Protein AF-A0A7X6AU54-F1 (afdb_monomer_lite)

Sequence (80 aa):
MSTPVATGPRVATVTTVDSERRTTPRSVELPDYDRERFDDVAFMTSMILVLLGNYRGSGHFGGPLAYTPYNVALHLGGPE

Radius of gyration: 18.3 Å; chains: 1; bounding box: 31×40×51 Å

Secondary structure (DSSP, 8-state):
-PPPP--SPPEEEEEEE-TT--EEEEEEEPP---HHHHHHHHHHHHHHHHHHHHHHT----HHHHHHHHHHHHHHHSTT-

pLDDT: mean 88.06, std 13.11, range [39.91, 98.38]

Foldseek 3Di:
DDDDDPPDFDWDWDWDQDPVRDTDIDIDGDDPQVVVVLVVQLVVVLVVQVVVCVVVVHDDSPVCNVCSSVVSCVVPVPPD

Structure (mmCIF, N/CA/C/O backbone):
data_AF-A0A7X6AU54-F1
#
_entry.id   AF-A0A7X6AU54-F1
#
loop_
_atom_site.group_PDB
_atom_site.id
_atom_site.type_symbol
_atom_site.label_atom_id
_atom_site.label_alt_id
_atom_site.label_comp_id
_atom_site.label_asym_id
_atom_site.label_entity_id
_atom_site.label_seq_id
_atom_site.pdbx_PDB_ins_code
_atom_site.Cartn_x
_atom_site.Cartn_y
_atom_site.Cartn_z
_atom_site.occupancy
_atom_site.B_iso_or_equiv
_atom_site.auth_seq_id
_atom_site.auth_comp_id
_atom_site.auth_asym_id
_atom_site.auth_atom_id
_atom_site.pdbx_PDB_model_num
ATOM 1 N N . MET A 1 1 ? 11.616 -20.139 3.987 1.00 39.91 1 MET A N 1
ATOM 2 C CA . MET A 1 1 ? 11.129 -20.300 5.372 1.00 39.91 1 MET A CA 1
ATOM 3 C C . MET A 1 1 ? 10.073 -19.236 5.592 1.00 39.91 1 MET A C 1
ATOM 5 O O . MET A 1 1 ? 10.443 -18.077 5.706 1.00 39.91 1 MET A O 1
ATOM 9 N N . SER A 1 2 ? 8.790 -19.593 5.539 1.00 43.91 2 SER A N 1
ATOM 10 C CA . SER A 1 2 ? 7.708 -18.656 5.862 1.00 43.91 2 SER A CA 1
ATOM 11 C C . SER A 1 2 ? 7.677 -18.468 7.374 1.00 43.91 2 SER A C 1
ATOM 13 O O . SER A 1 2 ? 7.642 -19.449 8.116 1.00 43.91 2 SER A O 1
ATOM 15 N N . THR A 1 3 ? 7.768 -17.226 7.835 1.00 49.47 3 THR A N 1
ATOM 16 C CA . THR A 1 3 ? 7.557 -16.882 9.242 1.00 49.47 3 THR A CA 1
ATOM 17 C C . THR A 1 3 ? 6.137 -17.275 9.654 1.00 49.47 3 THR A C 1
ATOM 19 O O . THR A 1 3 ? 5.213 -17.069 8.869 1.00 49.47 3 THR A O 1
ATOM 22 N N . PRO A 1 4 ? 5.933 -17.851 10.849 1.00 52.00 4 PRO A N 1
ATOM 23 C CA . PRO A 1 4 ? 4.593 -18.159 11.324 1.00 52.00 4 PRO A CA 1
ATOM 24 C C . PRO A 1 4 ? 3.803 -16.856 11.507 1.00 52.00 4 PRO A C 1
ATOM 26 O O . PRO A 1 4 ? 4.239 -15.960 12.232 1.00 52.00 4 PRO A O 1
ATOM 29 N N . VAL A 1 5 ? 2.649 -16.760 10.844 1.00 62.31 5 VAL A N 1
ATOM 30 C CA . VAL A 1 5 ? 1.665 -15.689 11.048 1.00 62.31 5 VAL A CA 1
ATOM 31 C C . VAL A 1 5 ? 1.220 -15.713 12.504 1.00 62.31 5 VAL A C 1
ATOM 33 O O . VAL A 1 5 ? 0.760 -16.741 13.002 1.00 62.31 5 VAL A O 1
ATOM 36 N N . ALA A 1 6 ? 1.354 -14.584 13.197 1.00 56.62 6 ALA A N 1
ATOM 37 C CA . ALA A 1 6 ? 0.834 -14.428 14.548 1.00 56.62 6 ALA A CA 1
ATOM 38 C C . ALA A 1 6 ? -0.702 -14.540 14.516 1.00 56.62 6 ALA A C 1
ATOM 40 O O . ALA A 1 6 ? -1.389 -13.597 14.142 1.00 56.62 6 ALA A O 1
ATOM 41 N N . THR A 1 7 ? -1.229 -15.702 14.907 1.00 57.44 7 THR A N 1
ATOM 42 C CA . THR A 1 7 ? -2.654 -16.092 14.839 1.00 57.44 7 THR A CA 1
ATOM 43 C C . THR A 1 7 ? -3.509 -15.517 15.984 1.00 57.44 7 THR A C 1
ATOM 45 O O . THR A 1 7 ? -4.520 -16.098 16.369 1.00 57.44 7 THR A O 1
ATOM 48 N N . GLY A 1 8 ? -3.081 -14.410 16.597 1.00 65.19 8 GLY A N 1
ATOM 49 C CA . GLY A 1 8 ? -3.824 -13.732 17.663 1.00 65.19 8 GLY A CA 1
ATOM 50 C C . GLY A 1 8 ? -4.591 -12.519 17.126 1.00 65.19 8 GLY A C 1
ATOM 51 O O . GLY A 1 8 ? -4.108 -11.890 16.181 1.00 65.19 8 GLY A O 1
ATOM 52 N N . PRO A 1 9 ? -5.741 -12.145 17.723 1.00 68.50 9 PRO A N 1
ATOM 53 C CA . PRO A 1 9 ? -6.445 -10.923 17.346 1.00 68.50 9 PRO A CA 1
ATOM 54 C C . PRO A 1 9 ? -5.494 -9.730 17.481 1.00 68.50 9 PRO A C 1
ATOM 56 O O . PRO A 1 9 ? -4.878 -9.511 18.529 1.00 68.50 9 PRO A O 1
ATOM 59 N N . ARG A 1 10 ? -5.323 -8.974 16.393 1.00 82.81 10 ARG A N 1
ATOM 60 C CA . ARG A 1 10 ? -4.482 -7.775 16.410 1.00 82.81 10 ARG A CA 1
ATOM 61 C C . ARG A 1 10 ? -5.221 -6.682 17.164 1.00 82.81 10 ARG A C 1
ATOM 63 O O . ARG A 1 10 ? -6.327 -6.314 16.793 1.00 82.81 10 ARG A O 1
ATOM 70 N N . VAL A 1 11 ? -4.591 -6.141 18.199 1.00 88.81 11 VAL A N 1
ATOM 71 C CA . VAL A 1 11 ? -5.170 -5.081 19.027 1.00 88.81 11 VAL A CA 1
ATOM 72 C C . VAL A 1 11 ? -4.446 -3.771 18.748 1.00 88.81 11 VAL A C 1
ATOM 74 O O . VAL A 1 11 ? -3.223 -3.690 18.872 1.00 88.81 11 VAL A O 1
ATOM 77 N N . ALA A 1 12 ? -5.199 -2.739 18.380 1.00 89.75 12 ALA A N 1
ATOM 78 C CA . ALA A 1 12 ? -4.716 -1.370 18.290 1.00 89.75 12 ALA A CA 1
ATOM 79 C C . ALA A 1 12 ? -5.084 -0.602 19.563 1.00 89.75 12 ALA A C 1
ATOM 81 O O . ALA A 1 12 ? -6.230 -0.629 20.010 1.00 89.75 12 ALA A O 1
ATOM 82 N N . THR A 1 13 ? -4.126 0.126 20.133 1.00 93.31 13 THR A N 1
ATOM 83 C CA . THR A 1 13 ? -4.401 1.039 21.247 1.00 93.31 13 THR A CA 1
ATOM 84 C C . THR A 1 13 ? -4.776 2.405 20.692 1.00 93.31 13 THR A C 1
ATOM 86 O O . THR A 1 13 ? -3.937 3.108 20.128 1.00 93.31 13 THR A O 1
ATOM 89 N N . VAL A 1 14 ? -6.036 2.794 20.867 1.00 92.81 14 VAL A N 1
ATOM 90 C CA . VAL A 1 14 ? -6.542 4.123 20.523 1.00 92.81 14 VAL A CA 1
ATOM 91 C C . VAL A 1 14 ? -6.495 4.996 21.766 1.00 92.81 14 VAL A C 1
ATOM 93 O O . VAL A 1 14 ? -7.149 4.716 22.769 1.00 92.81 14 VAL A O 1
ATOM 96 N N . THR A 1 15 ? -5.729 6.077 21.693 1.00 94.25 15 THR A N 1
ATOM 97 C CA . THR A 1 15 ? -5.578 7.025 22.793 1.00 94.25 15 THR A CA 1
ATOM 98 C C . THR A 1 15 ? -6.385 8.281 22.501 1.00 94.25 15 THR A C 1
ATOM 100 O O . THR A 1 15 ? -6.036 9.050 21.607 1.00 94.25 15 THR A O 1
ATOM 103 N N . THR A 1 16 ? -7.465 8.502 23.251 1.00 93.12 16 THR A N 1
ATOM 104 C CA . THR A 1 16 ? -8.254 9.737 23.154 1.00 93.12 16 THR A CA 1
ATOM 105 C C . THR A 1 16 ? -7.704 10.779 24.120 1.00 93.12 16 THR A C 1
ATOM 107 O O . THR A 1 16 ? -7.517 10.478 25.301 1.00 93.12 16 THR A O 1
ATOM 110 N N . VAL A 1 17 ? -7.464 11.991 23.616 1.00 94.19 17 VAL A N 1
ATOM 111 C CA . VAL A 1 17 ? -7.041 13.157 24.403 1.00 94.19 17 VAL A CA 1
ATOM 112 C C . VAL A 1 17 ? -8.156 14.196 24.362 1.00 94.19 17 VAL A C 1
ATOM 114 O O . VAL A 1 17 ? -8.568 14.601 23.275 1.00 94.19 17 VAL A O 1
ATOM 117 N N . ASP A 1 18 ? -8.665 14.594 25.526 1.00 93.00 18 ASP A N 1
ATOM 118 C CA . ASP A 1 18 ? -9.704 15.625 25.647 1.00 93.00 18 ASP A CA 1
ATOM 119 C C . ASP A 1 18 ? -9.125 17.034 25.893 1.00 93.00 18 ASP A C 1
ATOM 121 O O . ASP A 1 18 ? -7.910 17.232 25.983 1.00 93.00 18 ASP A O 1
ATOM 125 N N . SER A 1 19 ? -10.005 18.035 25.986 1.00 90.94 19 SER A N 1
ATOM 126 C CA . SER A 1 19 ? -9.636 19.442 26.199 1.00 90.94 19 SER A CA 1
ATOM 127 C C . SER A 1 19 ? -8.920 19.703 27.529 1.00 90.94 19 SER A C 1
ATOM 129 O O . SER A 1 19 ? -8.151 20.659 27.624 1.00 90.94 19 SER A O 1
ATOM 131 N N . GLU A 1 20 ? -9.120 18.854 28.540 1.00 94.81 20 GLU A N 1
ATOM 132 C CA . GLU A 1 20 ? -8.400 18.909 29.820 1.00 94.81 20 GLU A CA 1
ATOM 133 C C . GLU A 1 20 ? -7.049 18.175 29.746 1.00 94.81 20 GLU A C 1
ATOM 135 O O . GLU A 1 20 ? -6.342 18.054 30.748 1.00 94.81 20 GLU A O 1
ATOM 140 N N . ARG A 1 21 ? -6.663 17.707 28.549 1.00 86.69 21 ARG A N 1
ATOM 141 C CA . ARG A 1 21 ? -5.493 16.855 28.287 1.00 86.69 21 ARG A CA 1
ATOM 142 C C . ARG A 1 21 ? -5.543 15.540 29.059 1.00 86.69 21 ARG A C 1
ATOM 144 O O . ARG A 1 21 ? -4.496 14.941 29.324 1.00 86.69 21 ARG A O 1
ATOM 151 N N . ARG A 1 22 ? -6.738 15.061 29.409 1.00 90.44 22 ARG A N 1
ATOM 152 C CA . ARG A 1 22 ? -6.890 13.728 29.981 1.00 90.44 22 ARG A CA 1
ATOM 153 C C . ARG A 1 22 ? -6.731 12.696 28.874 1.00 90.44 22 ARG A C 1
ATOM 155 O O . ARG A 1 22 ? -7.327 12.799 27.804 1.00 90.44 22 ARG A O 1
ATOM 162 N N . THR A 1 23 ? -5.922 11.684 29.158 1.00 91.38 23 THR A N 1
ATOM 163 C CA . THR A 1 23 ? -5.601 10.611 28.218 1.00 91.38 23 THR A CA 1
ATOM 164 C C . THR A 1 23 ? -6.379 9.362 28.601 1.00 91.38 23 THR A C 1
ATOM 166 O O . THR A 1 23 ? -6.176 8.820 29.686 1.00 91.38 23 THR A O 1
ATOM 169 N N . THR A 1 24 ? -7.256 8.887 27.717 1.00 92.31 24 THR A N 1
ATOM 170 C CA . THR A 1 24 ? -8.024 7.650 27.930 1.00 92.31 24 THR A CA 1
ATOM 171 C C . THR A 1 24 ? -7.653 6.619 26.858 1.00 92.31 24 THR A C 1
ATOM 173 O O . THR A 1 24 ? -8.104 6.755 25.717 1.00 92.31 24 THR A O 1
ATOM 176 N N . PRO A 1 25 ? -6.824 5.608 27.181 1.00 91.06 25 PRO A N 1
ATOM 177 C CA . PRO A 1 25 ? -6.487 4.539 26.247 1.00 91.06 25 PRO A CA 1
ATOM 178 C C . PRO A 1 25 ? -7.637 3.531 26.129 1.00 91.06 25 PRO A C 1
ATOM 180 O O . PRO A 1 25 ? -8.259 3.159 27.127 1.00 91.06 25 PRO A O 1
ATOM 183 N N . ARG A 1 26 ? -7.909 3.065 24.909 1.00 93.56 26 ARG A N 1
ATOM 184 C CA . ARG A 1 26 ? -8.841 1.970 24.616 1.00 93.56 26 ARG A CA 1
ATOM 185 C C . ARG A 1 26 ? -8.180 0.963 23.688 1.00 93.56 26 ARG A C 1
ATOM 187 O O . ARG A 1 26 ? -7.615 1.342 22.666 1.00 93.56 26 ARG A O 1
ATOM 194 N N . SER A 1 27 ? -8.290 -0.310 24.031 1.00 92.56 27 SER A N 1
ATOM 195 C CA . SER A 1 27 ? -7.887 -1.410 23.160 1.00 92.56 27 SER A CA 1
ATOM 196 C C . SER A 1 27 ? -9.005 -1.706 22.166 1.00 92.56 27 SER A C 1
ATOM 198 O O . SER A 1 27 ? -10.149 -1.902 22.573 1.00 92.56 27 SER A O 1
ATOM 200 N N . VAL A 1 28 ? -8.680 -1.718 20.877 1.00 92.19 28 VAL A N 1
ATOM 201 C CA . VAL A 1 28 ? -9.605 -2.022 19.781 1.00 92.19 28 VAL A CA 1
ATOM 202 C C . VAL A 1 28 ? -9.091 -3.252 19.052 1.00 92.19 28 VAL A C 1
ATOM 204 O O . VAL A 1 28 ? -7.955 -3.261 18.582 1.00 92.19 28 VAL A O 1
ATOM 207 N N . GLU A 1 29 ? -9.917 -4.287 18.964 1.00 91.12 29 GLU A N 1
ATOM 208 C CA . GLU A 1 29 ? -9.621 -5.457 18.141 1.00 91.12 29 GLU A CA 1
ATOM 209 C C . GLU A 1 29 ? -9.807 -5.105 16.665 1.00 91.12 29 GLU A C 1
ATOM 211 O O . GLU A 1 29 ? -10.810 -4.508 16.270 1.00 91.12 29 GLU A O 1
ATOM 216 N N . LEU A 1 30 ? -8.809 -5.437 15.854 1.00 87.00 30 LEU A N 1
ATOM 217 C CA . LEU A 1 30 ? -8.841 -5.254 14.413 1.00 87.00 30 LEU A CA 1
ATOM 218 C C . LEU A 1 30 ? -9.404 -6.519 13.753 1.00 87.00 30 LEU A C 1
ATOM 220 O O . LEU A 1 30 ? -9.029 -7.622 14.161 1.00 87.00 30 LEU A O 1
ATOM 224 N N . PRO A 1 31 ? -10.251 -6.378 12.718 1.00 85.81 31 PRO A N 1
ATOM 225 C CA . PRO A 1 31 ? -10.719 -7.520 11.947 1.00 85.81 31 PRO A CA 1
ATOM 226 C C . PRO A 1 31 ? -9.546 -8.227 11.260 1.00 85.81 31 PRO A C 1
ATOM 228 O O . PRO A 1 31 ? -8.548 -7.599 10.893 1.00 85.81 31 PRO A O 1
ATOM 231 N N . ASP A 1 32 ? -9.680 -9.537 11.073 1.00 85.06 32 ASP A N 1
ATOM 232 C CA . ASP A 1 32 ? -8.740 -10.314 10.272 1.00 85.06 32 ASP A CA 1
ATOM 233 C C . ASP A 1 32 ? -9.117 -10.196 8.791 1.00 85.06 32 ASP A C 1
ATOM 235 O O . ASP A 1 32 ? -10.000 -10.894 8.299 1.00 85.06 32 ASP A O 1
ATOM 239 N N . T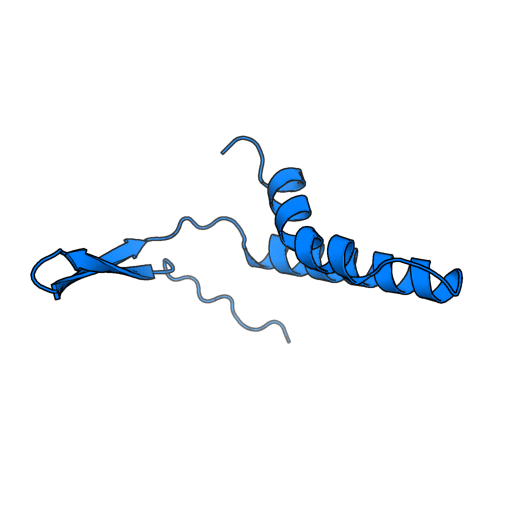YR A 1 33 ? -8.492 -9.240 8.103 1.00 84.50 33 TYR A N 1
ATOM 240 C CA . TYR A 1 33 ? -8.742 -8.944 6.690 1.00 84.50 33 TYR A CA 1
ATOM 241 C C . TYR A 1 33 ? -7.642 -9.483 5.767 1.00 84.50 33 TYR A C 1
ATOM 243 O O . TYR A 1 33 ? -7.453 -8.939 4.688 1.00 84.50 33 TYR A O 1
ATOM 251 N N . ASP A 1 34 ? -6.876 -10.503 6.173 1.00 87.12 34 ASP A N 1
ATOM 252 C CA . ASP A 1 34 ? -5.779 -11.051 5.352 1.00 87.12 34 ASP A CA 1
ATOM 253 C C . ASP A 1 34 ? -4.789 -9.959 4.888 1.00 87.12 34 ASP A C 1
ATOM 255 O O . ASP A 1 34 ? -4.461 -9.796 3.711 1.00 87.12 34 ASP A O 1
ATOM 259 N N . ARG A 1 35 ? -4.339 -9.133 5.842 1.00 87.38 35 ARG A N 1
ATOM 260 C CA . ARG A 1 35 ? -3.475 -7.973 5.567 1.00 87.38 35 ARG A CA 1
ATOM 261 C C . ARG A 1 35 ? -2.238 -8.334 4.740 1.00 87.38 35 ARG A C 1
ATOM 263 O O . ARG A 1 35 ? -1.827 -7.541 3.900 1.00 87.38 35 ARG A O 1
ATOM 270 N N . GLU A 1 36 ? -1.635 -9.493 4.999 1.00 90.88 36 GLU A N 1
ATOM 271 C CA . GLU A 1 36 ? -0.406 -9.916 4.316 1.00 90.88 36 GLU A CA 1
ATOM 272 C C . GLU A 1 36 ? -0.621 -10.033 2.809 1.00 90.88 36 GLU A C 1
ATOM 274 O O . GLU A 1 36 ? 0.176 -9.499 2.041 1.00 90.88 36 GLU A O 1
ATOM 279 N N . ARG A 1 37 ? -1.758 -10.593 2.378 1.00 93.12 37 ARG A N 1
ATOM 280 C CA . ARG A 1 37 ? -2.121 -10.630 0.960 1.00 93.12 37 ARG A CA 1
ATOM 281 C C . ARG A 1 37 ? -2.205 -9.231 0.347 1.00 93.12 37 ARG A C 1
ATOM 283 O O . ARG A 1 37 ? -1.749 -9.033 -0.780 1.00 93.12 37 ARG A O 1
ATOM 290 N N . PHE A 1 38 ? -2.788 -8.260 1.049 1.00 94.50 38 PHE A N 1
ATOM 291 C CA . PHE A 1 38 ? -2.874 -6.882 0.552 1.00 94.50 38 PHE A CA 1
ATOM 292 C C . PHE A 1 38 ? -1.496 -6.219 0.454 1.00 94.50 38 PHE A C 1
A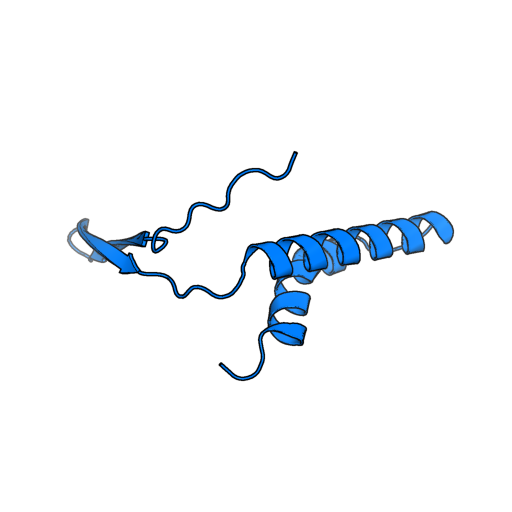TOM 294 O O . PHE A 1 38 ? -1.201 -5.594 -0.569 1.00 94.50 38 PHE A O 1
ATOM 301 N N . ASP A 1 39 ? -0.652 -6.390 1.473 1.00 94.44 39 ASP A N 1
ATOM 302 C CA . ASP A 1 39 ? 0.709 -5.847 1.5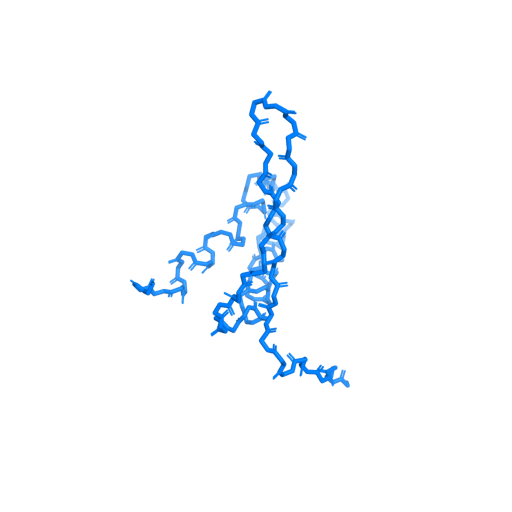09 1.00 94.44 39 ASP A CA 1
ATOM 303 C C . ASP A 1 39 ? 1.571 -6.454 0.377 1.00 94.44 39 ASP A C 1
ATOM 305 O O . ASP A 1 39 ? 2.237 -5.716 -0.359 1.00 94.44 39 ASP A O 1
ATOM 309 N N . ASP A 1 40 ? 1.480 -7.768 0.148 1.00 97.12 40 ASP A N 1
ATOM 310 C CA . ASP A 1 40 ? 2.208 -8.473 -0.916 1.00 97.12 40 ASP A CA 1
ATOM 311 C C . ASP A 1 40 ? 1.779 -8.016 -2.317 1.00 97.12 40 ASP A C 1
ATOM 313 O O . ASP A 1 40 ? 2.618 -7.710 -3.175 1.00 97.12 40 ASP A O 1
ATOM 317 N N . VAL A 1 41 ? 0.468 -7.925 -2.567 1.00 97.31 41 VAL A N 1
ATOM 318 C CA . VAL A 1 41 ? -0.051 -7.478 -3.868 1.00 97.31 41 VAL A CA 1
ATOM 319 C C . VAL A 1 41 ? 0.292 -6.009 -4.112 1.00 97.31 41 VAL A C 1
ATOM 321 O O . VAL A 1 41 ? 0.681 -5.650 -5.229 1.00 97.31 41 VAL A O 1
ATOM 324 N N . ALA A 1 42 ? 0.204 -5.156 -3.089 1.00 97.25 42 ALA A N 1
ATOM 325 C CA . ALA A 1 42 ? 0.600 -3.755 -3.185 1.00 97.25 42 ALA A CA 1
ATOM 326 C C . ALA A 1 42 ? 2.088 -3.599 -3.513 1.00 97.25 42 ALA A C 1
ATOM 328 O O . ALA A 1 42 ? 2.457 -2.793 -4.379 1.00 97.25 42 ALA A O 1
ATOM 329 N N . PHE A 1 43 ? 2.941 -4.397 -2.874 1.00 97.38 43 PHE A N 1
ATOM 330 C CA . PHE A 1 43 ? 4.371 -4.405 -3.147 1.00 97.38 43 PHE A CA 1
ATOM 331 C C . PHE A 1 43 ? 4.671 -4.861 -4.579 1.00 97.38 43 PHE A C 1
ATOM 333 O O . PHE A 1 43 ? 5.338 -4.142 -5.328 1.00 97.38 43 PHE A O 1
ATOM 340 N N . MET A 1 44 ? 4.129 -6.007 -5.003 1.00 98.38 44 MET A N 1
ATOM 341 C CA . MET A 1 44 ? 4.339 -6.530 -6.358 1.00 98.38 44 MET A CA 1
ATOM 342 C C . MET A 1 44 ? 3.836 -5.560 -7.432 1.00 98.38 44 MET A C 1
ATOM 344 O O . MET A 1 44 ? 4.539 -5.297 -8.408 1.00 98.38 44 MET A O 1
ATOM 348 N N . THR A 1 45 ? 2.662 -4.961 -7.225 1.00 97.75 45 THR A N 1
ATOM 349 C CA . THR A 1 45 ? 2.101 -3.948 -8.134 1.00 97.75 45 THR A CA 1
ATOM 350 C C . THR A 1 45 ? 3.023 -2.734 -8.242 1.00 97.75 45 THR A C 1
ATOM 352 O O . THR A 1 45 ? 3.311 -2.257 -9.340 1.00 97.75 45 THR A O 1
ATOM 355 N N . SER A 1 46 ? 3.563 -2.271 -7.114 1.00 97.50 46 SER A N 1
ATOM 356 C CA . SER A 1 46 ? 4.526 -1.167 -7.077 1.00 97.50 46 SER A CA 1
ATOM 357 C C . SER A 1 46 ? 5.810 -1.504 -7.842 1.00 97.50 46 SER A C 1
ATOM 359 O O . SER A 1 46 ? 6.306 -0.680 -8.611 1.00 97.50 46 SER A O 1
ATOM 361 N N . MET A 1 47 ? 6.327 -2.728 -7.702 1.00 97.94 47 MET A N 1
ATOM 362 C CA . MET A 1 47 ? 7.512 -3.179 -8.441 1.00 97.94 47 MET A CA 1
ATOM 363 C C . MET A 1 47 ? 7.265 -3.263 -9.949 1.00 97.94 47 MET A C 1
ATOM 365 O O . MET A 1 47 ? 8.141 -2.891 -10.729 1.00 97.94 47 MET A O 1
ATOM 369 N N . ILE A 1 48 ? 6.069 -3.670 -10.379 1.00 96.94 48 ILE A N 1
ATOM 370 C CA . ILE A 1 48 ? 5.691 -3.663 -11.800 1.00 96.94 48 ILE A CA 1
ATOM 371 C C . ILE A 1 48 ? 5.697 -2.234 -12.358 1.00 96.94 48 ILE A C 1
ATOM 373 O O . ILE A 1 48 ? 6.240 -2.006 -13.440 1.00 96.94 48 ILE A O 1
ATOM 377 N N . LEU A 1 49 ? 5.156 -1.259 -11.618 1.00 95.75 49 LEU A N 1
ATOM 378 C CA . LEU A 1 49 ? 5.188 0.152 -12.025 1.00 95.75 49 LEU A CA 1
ATOM 379 C C . LEU A 1 49 ? 6.625 0.673 -12.155 1.00 95.75 49 LEU A C 1
ATOM 381 O O . LEU A 1 49 ? 6.944 1.356 -13.131 1.00 95.75 49 LEU A O 1
ATOM 385 N N . VAL A 1 50 ? 7.500 0.309 -11.211 1.00 95.94 50 VAL A N 1
ATOM 386 C CA . VAL A 1 50 ? 8.937 0.622 -11.272 1.00 95.94 50 VAL A CA 1
ATOM 387 C C . VAL A 1 50 ? 9.572 0.020 -12.523 1.00 95.94 50 VAL A C 1
ATOM 389 O O . VAL A 1 50 ? 10.221 0.735 -13.285 1.00 95.94 50 VAL A O 1
ATOM 392 N N . LEU A 1 51 ? 9.353 -1.271 -12.776 1.00 96.56 51 LEU A N 1
ATOM 393 C CA . LEU A 1 51 ? 9.893 -1.961 -13.947 1.00 96.56 51 LEU A CA 1
ATOM 394 C C . LEU A 1 51 ? 9.416 -1.328 -15.259 1.00 96.56 51 LEU A C 1
ATOM 396 O O . LEU A 1 51 ? 10.233 -1.112 -16.152 1.00 96.56 51 LEU A O 1
ATOM 400 N N . LEU A 1 52 ? 8.133 -0.976 -15.367 1.00 96.38 52 LEU A N 1
ATOM 401 C CA . LEU A 1 52 ? 7.572 -0.342 -16.561 1.00 96.38 52 LEU A CA 1
ATOM 402 C C . LEU A 1 52 ? 8.194 1.036 -16.825 1.00 96.38 52 LEU A C 1
ATOM 404 O O . LEU A 1 52 ? 8.599 1.328 -17.953 1.00 96.38 52 LEU A O 1
ATOM 408 N N . GLY A 1 53 ? 8.298 1.874 -15.792 1.00 95.25 53 GLY A N 1
ATOM 409 C CA . GLY A 1 5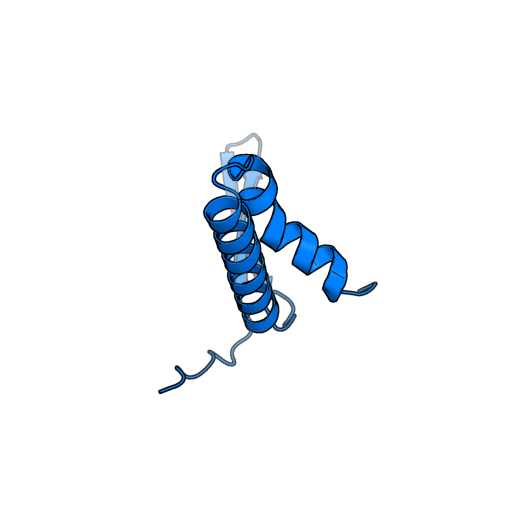3 ? 8.912 3.195 -15.923 1.00 95.25 53 GLY A CA 1
ATOM 410 C C . GLY A 1 53 ? 10.408 3.110 -16.237 1.00 95.25 53 GLY A C 1
ATOM 411 O O . GLY A 1 53 ? 10.900 3.837 -17.102 1.00 95.25 53 GLY A O 1
ATOM 412 N N . ASN A 1 54 ? 11.117 2.168 -15.609 1.00 95.06 54 ASN A N 1
ATOM 413 C CA . ASN A 1 54 ? 12.529 1.905 -15.888 1.00 95.06 54 ASN A CA 1
ATOM 414 C C . ASN A 1 54 ? 12.735 1.428 -17.327 1.00 95.06 54 ASN A C 1
ATOM 416 O O . ASN A 1 54 ? 13.620 1.932 -18.013 1.00 95.06 54 ASN A O 1
ATOM 420 N N . TYR A 1 55 ? 11.890 0.511 -17.805 1.00 97.06 55 TYR A N 1
ATOM 421 C CA . TYR A 1 55 ? 11.930 0.033 -19.185 1.00 97.06 55 TYR A CA 1
ATOM 422 C C . TYR A 1 55 ? 11.711 1.173 -20.185 1.00 97.06 55 TYR A C 1
ATOM 424 O O . TYR A 1 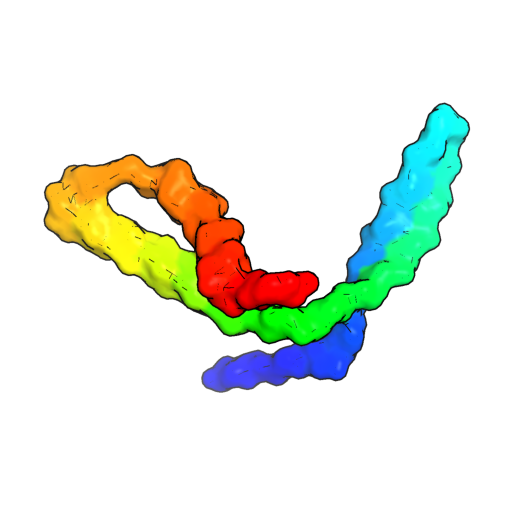55 ? 12.412 1.267 -21.192 1.00 97.06 55 TYR A O 1
ATOM 432 N N . ARG A 1 56 ? 10.769 2.079 -19.900 1.00 96.06 56 ARG A N 1
ATOM 433 C CA . ARG A 1 56 ? 10.521 3.239 -20.761 1.00 96.06 56 ARG A CA 1
ATOM 434 C C . ARG A 1 56 ? 11.621 4.308 -20.668 1.00 96.06 56 ARG A C 1
ATOM 436 O O . ARG A 1 56 ? 11.737 5.117 -21.591 1.00 96.06 56 ARG A O 1
ATOM 443 N N . GLY A 1 57 ? 12.392 4.331 -19.580 1.00 94.25 57 GLY A N 1
ATOM 444 C CA . GLY A 1 57 ? 13.334 5.403 -19.244 1.00 94.25 57 GLY A CA 1
ATOM 445 C C . GLY A 1 57 ? 12.645 6.690 -18.771 1.00 94.25 57 GLY A C 1
ATOM 446 O O . GLY A 1 57 ? 13.246 7.761 -18.799 1.00 94.25 57 GLY A O 1
ATOM 447 N N . SER A 1 58 ? 11.363 6.612 -18.401 1.00 91.06 58 SER A N 1
ATOM 448 C CA . SER A 1 58 ? 10.549 7.748 -17.961 1.00 91.06 58 SER A CA 1
ATOM 449 C C . SER A 1 58 ? 9.306 7.265 -17.208 1.00 91.06 58 SER A C 1
ATOM 451 O O . SER A 1 58 ? 8.727 6.236 -17.553 1.00 91.06 58 SER A O 1
ATOM 453 N N . GLY A 1 59 ? 8.874 8.023 -16.200 1.00 87.81 59 GLY A N 1
ATOM 454 C CA . GLY A 1 59 ? 7.662 7.760 -15.426 1.00 87.81 59 GLY A CA 1
ATOM 455 C C . GLY A 1 59 ? 7.572 8.660 -14.194 1.00 87.81 59 GLY A C 1
ATOM 456 O O . GLY A 1 59 ? 8.590 9.073 -13.641 1.00 87.81 59 GLY A O 1
ATOM 457 N N . HIS A 1 60 ? 6.353 8.978 -13.753 1.00 91.88 60 HIS A N 1
ATOM 458 C CA . HIS A 1 60 ? 6.136 9.677 -12.487 1.00 91.88 60 HIS A CA 1
ATOM 459 C C . HIS A 1 60 ? 5.910 8.643 -11.385 1.00 91.88 60 HIS A C 1
ATOM 461 O O . HIS A 1 60 ? 4.800 8.155 -11.222 1.00 91.88 60 HIS A O 1
ATOM 467 N N . PHE A 1 61 ? 6.960 8.279 -10.651 1.00 89.12 61 PHE A N 1
ATOM 468 C CA . PHE A 1 61 ? 6.870 7.210 -9.653 1.00 89.12 61 PHE A CA 1
ATOM 469 C C . PHE A 1 61 ? 6.196 7.648 -8.349 1.00 89.12 61 PHE A C 1
ATOM 471 O O . PHE A 1 61 ? 5.481 6.858 -7.747 1.00 89.12 61 PHE A O 1
ATOM 478 N N . GLY A 1 62 ? 6.390 8.901 -7.923 1.00 91.00 62 GLY A N 1
ATOM 479 C CA . GLY A 1 62 ? 5.993 9.367 -6.589 1.00 91.00 62 GLY A CA 1
ATOM 480 C C . GLY A 1 62 ? 4.521 9.110 -6.262 1.00 91.00 62 GLY A C 1
ATOM 481 O O . GLY A 1 62 ? 4.222 8.331 -5.360 1.00 91.00 62 GLY A O 1
ATOM 482 N N . GLY A 1 63 ? 3.610 9.727 -7.021 1.00 92.19 63 GLY A N 1
ATOM 483 C CA . GLY A 1 63 ? 2.167 9.551 -6.821 1.00 92.19 63 GLY A CA 1
ATOM 484 C C . GLY A 1 63 ? 1.725 8.083 -6.902 1.00 92.19 63 GLY A C 1
ATOM 485 O O . GLY A 1 63 ? 1.222 7.554 -5.913 1.00 92.19 63 GLY A O 1
ATOM 486 N N . PRO A 1 64 ? 1.941 7.390 -8.034 1.00 92.94 64 PRO A N 1
ATOM 487 C CA . PRO A 1 64 ? 1.527 6.003 -8.202 1.00 92.94 64 PRO A CA 1
ATOM 488 C C . PRO A 1 64 ? 2.028 5.067 -7.101 1.00 92.94 64 PRO A C 1
ATOM 490 O O . PRO A 1 64 ? 1.216 4.342 -6.541 1.00 92.94 64 PRO A O 1
ATOM 493 N N . LEU A 1 65 ? 3.310 5.120 -6.719 1.00 95.06 65 LEU A N 1
ATOM 494 C CA . LEU A 1 65 ? 3.851 4.228 -5.685 1.00 95.06 65 LEU A CA 1
ATOM 495 C C . LEU A 1 65 ? 3.277 4.510 -4.289 1.00 95.06 65 LEU A C 1
ATOM 497 O O . LEU A 1 65 ? 3.076 3.571 -3.523 1.00 95.06 65 LEU A O 1
ATOM 501 N N . ALA A 1 66 ? 2.981 5.771 -3.963 1.00 95.69 66 ALA A N 1
ATOM 502 C CA . ALA A 1 66 ? 2.394 6.131 -2.673 1.00 95.69 66 ALA A CA 1
ATOM 503 C C . ALA A 1 66 ? 0.944 5.639 -2.527 1.00 95.69 66 ALA A C 1
ATOM 505 O O . ALA A 1 66 ? 0.534 5.240 -1.438 1.00 95.69 66 ALA A O 1
ATOM 506 N N . TYR A 1 67 ? 0.171 5.648 -3.618 1.00 95.69 67 TYR A N 1
ATOM 507 C CA . TYR A 1 67 ? -1.243 5.261 -3.590 1.00 95.69 67 TYR A CA 1
ATOM 508 C C . TYR A 1 67 ? -1.491 3.784 -3.910 1.00 95.69 67 TYR A C 1
ATOM 510 O O . TYR A 1 67 ? -2.603 3.314 -3.679 1.00 95.69 67 TYR A O 1
ATOM 518 N N . THR A 1 68 ? -0.501 3.028 -4.399 1.00 97.00 68 THR A N 1
ATOM 519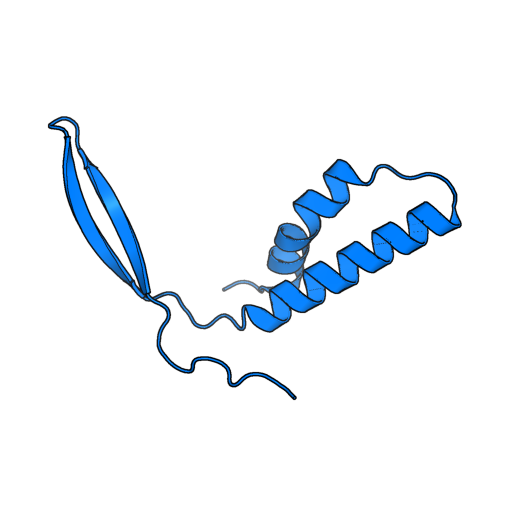 C CA . THR A 1 68 ? -0.680 1.602 -4.727 1.00 97.00 68 THR A CA 1
ATOM 520 C C . THR A 1 68 ? -1.303 0.786 -3.589 1.00 97.00 68 THR A C 1
ATOM 522 O O . THR A 1 68 ? -2.268 0.079 -3.877 1.00 97.00 68 THR A O 1
ATOM 525 N N . PRO A 1 69 ? -0.858 0.878 -2.317 1.00 95.56 69 PRO A N 1
ATOM 526 C CA . PRO A 1 69 ? -1.464 0.087 -1.244 1.00 95.56 69 PRO A CA 1
ATOM 527 C C . PRO A 1 69 ? -2.948 0.399 -1.048 1.00 95.56 69 PRO A C 1
ATOM 529 O O . PRO A 1 69 ? -3.767 -0.505 -0.917 1.00 95.56 69 PRO A O 1
ATOM 532 N N . TYR A 1 70 ? -3.306 1.681 -1.119 1.00 94.50 70 TYR A N 1
ATOM 533 C CA . TYR A 1 70 ? -4.693 2.123 -1.026 1.00 94.50 70 TYR A CA 1
ATOM 534 C C . TYR A 1 70 ? -5.531 1.646 -2.218 1.00 94.50 70 TYR A C 1
ATOM 536 O O . TYR A 1 70 ? -6.630 1.130 -2.037 1.00 94.50 70 TYR A O 1
ATOM 544 N N . ASN A 1 71 ? -5.001 1.754 -3.437 1.00 95.50 71 ASN A N 1
ATOM 545 C CA . ASN A 1 71 ? -5.689 1.298 -4.642 1.00 95.50 71 ASN A CA 1
ATOM 546 C C . ASN A 1 71 ? -5.907 -0.219 -4.630 1.00 95.50 71 ASN A C 1
ATOM 548 O O . ASN A 1 71 ? -6.969 -0.682 -5.032 1.00 95.50 71 ASN A O 1
ATOM 552 N N . VAL A 1 72 ? -4.930 -0.989 -4.146 1.00 96.25 72 VAL A N 1
ATOM 553 C CA . VAL A 1 72 ? -5.055 -2.443 -3.983 1.00 96.25 72 VAL A CA 1
ATOM 554 C C . VAL A 1 72 ? -6.103 -2.783 -2.928 1.00 96.25 72 VAL A C 1
ATOM 556 O O . VAL A 1 72 ? -6.945 -3.641 -3.184 1.00 96.25 72 VAL A O 1
ATOM 559 N N . ALA A 1 73 ? -6.109 -2.083 -1.791 1.00 93.44 73 ALA A N 1
ATOM 560 C CA . ALA A 1 73 ? -7.133 -2.255 -0.764 1.00 93.44 73 ALA A CA 1
ATOM 561 C C . ALA A 1 73 ? -8.539 -1.967 -1.310 1.00 93.44 73 ALA A C 1
ATOM 563 O O . ALA A 1 73 ? -9.425 -2.798 -1.162 1.00 93.44 73 ALA A O 1
ATOM 564 N N . LEU A 1 74 ? -8.736 -0.854 -2.023 1.00 93.62 74 LEU A N 1
ATOM 565 C CA . LEU A 1 74 ? -10.022 -0.545 -2.657 1.00 93.62 74 LEU A CA 1
ATOM 566 C C . LEU A 1 74 ? -10.419 -1.559 -3.735 1.00 93.62 74 LEU A C 1
ATOM 568 O O . LEU A 1 74 ? -11.595 -1.873 -3.888 1.00 93.62 74 LEU A O 1
ATOM 572 N N . HIS A 1 75 ? -9.454 -2.038 -4.521 1.00 93.81 75 HIS A N 1
ATOM 573 C CA . HIS A 1 75 ? -9.732 -2.926 -5.645 1.00 93.81 75 HIS A CA 1
ATOM 574 C C . HIS A 1 75 ? -10.041 -4.361 -5.201 1.00 93.81 75 HIS A C 1
ATOM 576 O O . HIS A 1 75 ? -10.852 -5.033 -5.834 1.00 93.81 75 HIS A O 1
ATOM 582 N N . LEU A 1 76 ? -9.393 -4.837 -4.133 1.00 93.25 76 LEU A N 1
ATOM 583 C CA . LEU A 1 76 ? -9.479 -6.227 -3.672 1.00 93.25 76 LEU A CA 1
ATOM 584 C C . LEU A 1 76 ? -10.229 -6.405 -2.346 1.00 93.25 76 LEU A C 1
ATOM 586 O O . LEU A 1 76 ? -10.497 -7.548 -1.981 1.00 93.25 76 LEU A O 1
ATOM 590 N N . GLY A 1 77 ? -10.527 -5.320 -1.627 1.00 89.12 77 GLY A N 1
ATOM 591 C CA . GLY A 1 77 ? -11.169 -5.331 -0.308 1.00 89.12 77 GLY A CA 1
ATOM 592 C C . GLY A 1 77 ? -12.640 -5.730 -0.327 1.00 89.12 77 GLY A C 1
ATOM 593 O O . GLY A 1 77 ? -13.154 -6.184 0.685 1.00 89.12 77 GLY A O 1
ATOM 594 N N . GLY A 1 78 ? -13.300 -5.635 -1.484 1.00 82.50 78 GLY A N 1
ATOM 595 C CA . GLY A 1 78 ? -14.725 -5.936 -1.587 1.00 82.50 78 GLY A CA 1
ATOM 596 C C . GLY A 1 78 ? -15.607 -4.876 -0.905 1.00 82.50 78 GLY A C 1
ATOM 597 O O . GLY A 1 78 ? -15.132 -3.784 -0.599 1.00 82.50 78 GLY A O 1
ATOM 598 N N . PRO A 1 79 ? -16.912 -5.153 -0.754 1.00 79.38 79 PRO A N 1
ATOM 599 C CA . PRO A 1 79 ? -17.895 -4.220 -0.197 1.00 79.38 79 PRO A CA 1
ATOM 600 C C . PRO A 1 79 ? -18.000 -4.235 1.341 1.00 79.38 79 PRO A C 1
ATOM 602 O O . PRO A 1 79 ? -18.872 -3.549 1.874 1.00 79.38 79 PRO A O 1
ATOM 605 N N . GLU A 1 80 ? -17.188 -5.051 2.017 1.00 64.50 80 GLU A N 1
ATOM 606 C CA . GLU A 1 80 ? -17.133 -5.189 3.482 1.00 64.50 80 GLU A CA 1
ATOM 607 C C . GLU A 1 80 ? -16.644 -3.894 4.161 1.00 64.50 80 GLU A C 1
ATOM 609 O O . GLU A 1 80 ? -17.210 -3.532 5.219 1.00 64.50 80 GLU A O 1
#